Protein AF-A0A930SGA6-F1 (afdb_monomer_lite)

Foldseek 3Di:
DPPDDDDDPDDDDDDPPPPPDDDDDDPQWAAPDDPPDDDDPPPDDGTDDDDD

pLDDT: mean 77.77, std 13.15, range [50.16, 93.0]

Radius of gyration: 17.84 Å; chains: 1; bounding box: 40×18×46 Å

Sequence (52 aa):
DLDSELERGQLYGMIKFGSCTELYMDKNVELFVEKGQHITGGDTVIGRLRHE

Secondary structure (DSSP, 8-state):
--SPPPPTT-------TT--------TT-EE---TT----TTTS--EEPPP-

Structure (mmCIF, N/CA/C/O backbone):
data_AF-A0A930SGA6-F1
#
_entry.id   AF-A0A930SGA6-F1
#
loop_
_atom_site.group_PDB
_atom_site.id
_atom_site.type_symbol
_atom_site.label_atom_id
_atom_site.label_alt_id
_atom_site.label_comp_id
_atom_site.l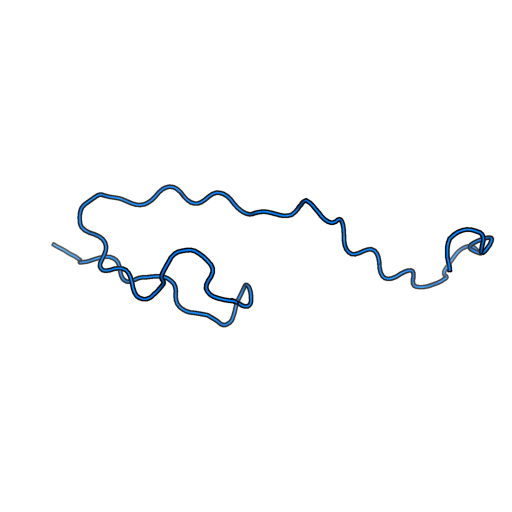abel_asym_id
_atom_site.label_entity_id
_atom_site.label_seq_id
_atom_site.pdbx_PDB_ins_code
_atom_site.Cartn_x
_atom_site.Cartn_y
_atom_site.Cartn_z
_atom_site.occupancy
_atom_site.B_iso_or_equiv
_atom_site.auth_seq_id
_atom_site.auth_comp_id
_atom_site.auth_asym_id
_atom_site.auth_atom_id
_atom_site.pdbx_PDB_model_num
ATOM 1 N N . ASP A 1 1 ? 17.259 -5.041 -22.754 1.00 55.25 1 ASP A N 1
ATOM 2 C CA . ASP A 1 1 ? 15.992 -4.789 -22.035 1.00 55.25 1 ASP A CA 1
ATOM 3 C C . ASP A 1 1 ? 15.587 -3.323 -21.854 1.00 55.25 1 ASP A C 1
A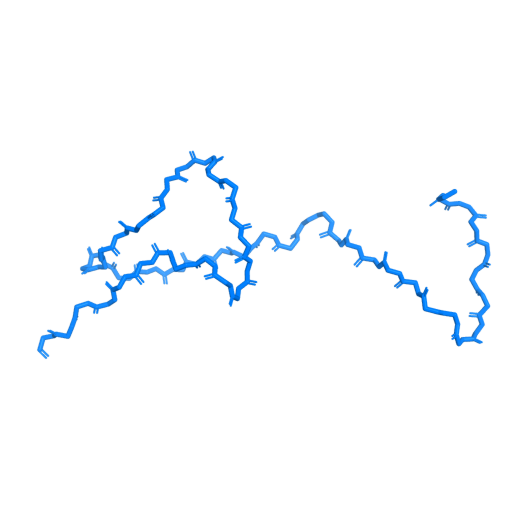TOM 5 O O . ASP A 1 1 ? 14.473 -3.104 -21.400 1.00 55.25 1 ASP A O 1
ATOM 9 N N . LEU A 1 2 ? 16.377 -2.322 -22.283 1.00 51.72 2 LEU A N 1
ATOM 10 C CA . LEU A 1 2 ? 15.882 -0.937 -22.445 1.00 51.72 2 LEU A CA 1
ATOM 11 C C . LEU A 1 2 ? 15.975 -0.373 -23.880 1.00 51.72 2 LEU A C 1
ATOM 13 O O . LEU A 1 2 ? 15.356 0.650 -24.140 1.00 51.72 2 LEU A O 1
ATOM 17 N N . ASP A 1 3 ? 16.660 -1.058 -24.805 1.00 56.94 3 ASP A N 1
ATOM 18 C CA . ASP A 1 3 ? 16.912 -0.588 -26.185 1.00 56.94 3 ASP A CA 1
ATOM 19 C C . ASP A 1 3 ? 16.344 -1.529 -27.267 1.00 56.94 3 ASP A C 1
ATOM 21 O O . ASP A 1 3 ? 16.856 -1.616 -28.381 1.00 56.94 3 ASP A O 1
ATOM 25 N N . SER A 1 4 ? 15.302 -2.293 -26.943 1.00 69.31 4 SER A N 1
ATOM 26 C CA . SER A 1 4 ? 14.658 -3.178 -27.918 1.00 69.31 4 SER A CA 1
ATOM 27 C C . SER A 1 4 ? 13.679 -2.369 -28.778 1.00 69.31 4 SER A C 1
ATOM 29 O O . SER A 1 4 ? 12.697 -1.848 -28.247 1.00 69.31 4 SER A O 1
ATOM 31 N N . GLU A 1 5 ? 13.902 -2.271 -30.093 1.00 77.44 5 GLU A N 1
ATOM 32 C CA . GLU A 1 5 ? 12.911 -1.683 -31.006 1.00 77.44 5 GLU A CA 1
ATOM 33 C C . GLU A 1 5 ? 11.640 -2.548 -31.020 1.00 77.44 5 GLU A C 1
ATOM 35 O O . GLU A 1 5 ? 11.679 -3.748 -31.304 1.00 77.44 5 GLU A O 1
ATOM 40 N N . LEU A 1 6 ? 10.500 -1.955 -30.650 1.00 75.38 6 LEU A N 1
ATOM 41 C CA . LEU A 1 6 ? 9.232 -2.674 -30.558 1.00 75.38 6 LEU A CA 1
ATOM 42 C C . LEU A 1 6 ? 8.476 -2.627 -31.889 1.00 75.38 6 LEU A C 1
ATOM 44 O O . LEU A 1 6 ? 8.109 -1.556 -32.371 1.00 75.38 6 LEU A O 1
ATOM 48 N N . GLU A 1 7 ? 8.171 -3.797 -32.447 1.00 82.75 7 GLU A N 1
ATOM 49 C CA . GLU A 1 7 ? 7.336 -3.915 -33.642 1.00 82.75 7 GLU A CA 1
ATOM 50 C C . GLU A 1 7 ? 5.835 -3.770 -33.341 1.00 82.75 7 GLU A C 1
ATOM 52 O O . GLU A 1 7 ? 5.342 -4.043 -32.239 1.00 82.75 7 GLU A O 1
ATOM 57 N N . ARG A 1 8 ? 5.070 -3.353 -34.356 1.00 77.88 8 ARG A N 1
ATOM 58 C CA . ARG A 1 8 ? 3.616 -3.182 -34.250 1.00 77.88 8 ARG A CA 1
ATOM 59 C C . ARG A 1 8 ? 2.946 -4.532 -33.969 1.00 77.88 8 ARG A C 1
ATOM 61 O O . ARG A 1 8 ? 3.028 -5.441 -34.784 1.00 77.88 8 ARG A O 1
ATOM 68 N N . GLY A 1 9 ? 2.237 -4.629 -32.843 1.00 82.75 9 GLY A N 1
ATOM 69 C CA . GLY A 1 9 ? 1.565 -5.861 -32.402 1.00 82.75 9 GLY A CA 1
ATOM 70 C C . GLY A 1 9 ? 2.343 -6.669 -31.359 1.00 82.75 9 GLY A C 1
ATOM 71 O O . GLY A 1 9 ? 1.833 -7.675 -30.872 1.00 82.75 9 GLY A O 1
ATOM 72 N N . GLN A 1 10 ? 3.540 -6.223 -30.971 1.00 78.81 10 GLN A N 1
ATOM 73 C CA . GLN A 1 10 ? 4.321 -6.871 -29.925 1.00 78.81 10 GLN A CA 1
ATOM 74 C C . GLN A 1 10 ? 3.771 -6.544 -28.526 1.00 78.81 10 GLN A C 1
ATOM 76 O O . GLN A 1 10 ? 3.542 -5.384 -28.179 1.00 78.81 10 GLN A O 1
ATOM 81 N N . LEU A 1 11 ? 3.573 -7.583 -27.711 1.00 65.94 11 LEU A N 1
ATOM 82 C CA . LEU A 1 11 ? 3.189 -7.458 -26.305 1.00 65.94 11 LEU A CA 1
ATOM 83 C C . LEU A 1 11 ? 4.390 -6.962 -25.491 1.00 65.94 11 LEU A C 1
ATOM 85 O O . LEU A 1 11 ? 5.324 -7.714 -25.227 1.00 65.94 11 LEU A O 1
ATOM 89 N N . TYR A 1 12 ? 4.352 -5.695 -25.084 1.00 74.44 12 TYR A N 1
ATOM 90 C CA . TYR A 1 12 ? 5.328 -5.115 -24.167 1.00 74.44 12 TYR A CA 1
ATOM 91 C C . TYR A 1 12 ? 4.735 -5.018 -22.757 1.00 74.44 12 TYR A C 1
ATOM 93 O O . TYR A 1 12 ? 3.752 -4.310 -22.527 1.00 74.44 12 TYR A O 1
ATOM 101 N N . GLY A 1 13 ? 5.328 -5.746 -21.809 1.00 61.94 13 GLY A N 1
ATOM 102 C CA . GLY A 1 13 ? 4.970 -5.684 -20.394 1.00 61.94 13 GLY A CA 1
ATOM 103 C C . GLY A 1 13 ? 5.602 -4.464 -19.733 1.00 61.94 13 GLY A C 1
ATOM 104 O O . GLY A 1 13 ? 6.749 -4.521 -19.302 1.00 61.94 13 GLY A O 1
ATOM 105 N N . MET A 1 14 ? 4.862 -3.358 -19.649 1.00 59.72 14 MET A N 1
ATOM 106 C CA . MET A 1 14 ? 5.311 -2.157 -18.944 1.00 59.72 14 MET A CA 1
ATOM 107 C C . MET A 1 14 ? 4.767 -2.151 -17.517 1.00 59.72 14 MET A C 1
ATOM 109 O O . MET A 1 14 ? 3.570 -1.959 -17.307 1.00 59.72 14 MET A O 1
ATOM 113 N N . ILE A 1 15 ? 5.645 -2.292 -16.525 1.00 55.59 15 ILE A N 1
ATOM 114 C CA . ILE A 1 15 ? 5.308 -1.949 -15.142 1.00 55.59 15 ILE A CA 1
ATOM 115 C C . ILE A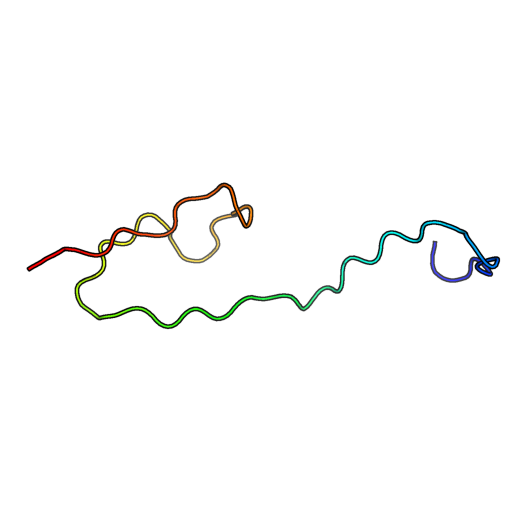 1 15 ? 5.833 -0.541 -14.893 1.00 55.59 15 ILE A C 1
ATOM 117 O O . ILE A 1 15 ? 7.036 -0.315 -14.763 1.00 55.59 15 ILE A O 1
ATOM 121 N N . LYS A 1 16 ? 4.924 0.435 -14.856 1.00 56.53 16 LYS A N 1
ATOM 122 C CA . LYS A 1 16 ? 5.271 1.812 -14.509 1.00 56.53 16 LYS A CA 1
ATOM 123 C C . LYS A 1 16 ? 5.548 1.866 -13.005 1.00 56.53 16 LYS A C 1
ATOM 125 O O . LYS A 1 16 ? 4.612 1.934 -12.209 1.00 56.53 16 LYS A O 1
ATOM 130 N N . PHE A 1 17 ? 6.824 1.822 -12.617 1.00 50.16 17 PHE A N 1
ATOM 131 C CA . PHE A 1 17 ? 7.260 2.091 -11.243 1.00 50.16 17 PHE A CA 1
ATOM 132 C C . PHE A 1 17 ? 6.781 3.496 -10.847 1.00 50.16 17 PHE A C 1
ATOM 134 O O . PHE A 1 17 ? 7.336 4.502 -11.280 1.00 50.16 17 PHE A O 1
ATOM 141 N N . GLY A 1 18 ? 5.665 3.552 -10.117 1.00 51.50 18 GLY A N 1
ATOM 142 C CA . GLY A 1 18 ? 4.897 4.776 -9.886 1.00 51.50 18 GLY A CA 1
ATOM 143 C C . GLY A 1 18 ? 3.377 4.589 -9.842 1.00 51.50 18 GLY A C 1
ATOM 144 O O . GLY A 1 18 ? 2.677 5.542 -9.523 1.00 51.50 18 GLY A O 1
ATOM 145 N N . SER A 1 19 ? 2.833 3.391 -10.089 1.00 60.91 19 SER A N 1
ATOM 146 C CA . SER A 1 19 ? 1.403 3.089 -9.874 1.00 60.91 19 SER A CA 1
ATOM 147 C C . SER A 1 19 ? 1.020 2.958 -8.387 1.00 60.91 19 SER A C 1
ATOM 149 O O . SER A 1 19 ? 0.188 2.122 -8.025 1.00 60.91 19 SER A O 1
ATOM 151 N N . CYS A 1 20 ? 1.660 3.739 -7.512 1.00 65.75 20 CYS A N 1
ATOM 152 C CA . CYS A 1 20 ? 1.316 3.794 -6.099 1.00 65.75 20 CYS A CA 1
ATOM 153 C C . CYS A 1 20 ? -0.126 4.297 -5.998 1.00 65.75 20 CYS A C 1
ATOM 155 O O . CYS A 1 20 ? -0.422 5.426 -6.384 1.00 65.75 20 CYS A O 1
ATOM 157 N N . THR A 1 21 ? -1.038 3.427 -5.571 1.00 68.44 21 THR A N 1
ATOM 158 C CA . THR A 1 21 ? -2.441 3.797 -5.390 1.00 68.44 21 THR A CA 1
ATOM 159 C C . THR A 1 21 ? -2.579 4.421 -4.010 1.00 68.44 21 THR A C 1
ATOM 161 O O . THR A 1 21 ? -2.426 3.735 -3.001 1.00 68.44 21 THR A O 1
ATOM 164 N N . GLU A 1 22 ? -2.848 5.722 -3.962 1.00 76.31 22 GLU A N 1
ATOM 165 C CA . GLU A 1 22 ? -3.195 6.417 -2.724 1.00 76.31 22 GLU A CA 1
ATOM 166 C C . GLU A 1 22 ? -4.669 6.158 -2.401 1.00 76.31 22 GLU A C 1
ATOM 168 O O . GLU A 1 22 ? -5.548 6.345 -3.243 1.00 76.31 22 GLU A O 1
ATOM 173 N N . LEU A 1 23 ? -4.944 5.692 -1.183 1.00 77.44 23 LEU A N 1
ATOM 174 C CA . LEU A 1 23 ? -6.288 5.329 -0.742 1.00 77.44 23 LEU A CA 1
ATOM 175 C C . LEU A 1 23 ? -6.694 6.207 0.437 1.00 77.44 23 LEU A C 1
ATOM 177 O O . LEU A 1 23 ? -6.020 6.232 1.465 1.00 77.44 23 LEU A O 1
ATOM 181 N N . TYR A 1 24 ? -7.824 6.897 0.294 1.00 82.81 24 TYR A N 1
ATOM 182 C CA . TYR A 1 24 ? -8.466 7.625 1.384 1.00 82.81 24 TYR A CA 1
ATOM 183 C C . TYR A 1 24 ? -9.495 6.712 2.048 1.00 82.81 24 TYR A C 1
ATOM 185 O O . TYR A 1 24 ? -10.379 6.178 1.379 1.00 82.81 24 TYR A O 1
ATOM 193 N N . MET A 1 25 ? -9.375 6.526 3.359 1.00 83.88 25 MET A N 1
ATOM 194 C CA . MET A 1 25 ? -10.276 5.693 4.156 1.00 83.88 25 MET A CA 1
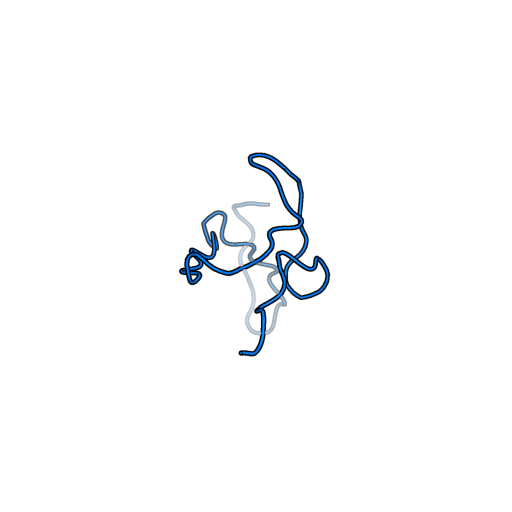ATOM 195 C C . MET A 1 25 ? -10.889 6.526 5.282 1.00 83.88 25 MET A C 1
ATOM 197 O O . MET A 1 25 ? -10.255 7.460 5.778 1.00 83.88 25 MET A O 1
ATOM 201 N N . ASP A 1 26 ? -12.111 6.187 5.690 1.00 83.94 26 ASP A N 1
ATOM 202 C CA . ASP A 1 26 ? -12.745 6.784 6.869 1.00 83.94 26 ASP A CA 1
ATOM 203 C C . ASP A 1 26 ? -11.996 6.372 8.155 1.00 83.94 26 ASP A C 1
ATOM 205 O O . ASP A 1 26 ? -11.315 5.346 8.203 1.00 83.94 26 ASP A O 1
ATOM 209 N N . LYS A 1 27 ? -12.130 7.149 9.232 1.00 84.69 27 LYS A N 1
ATOM 210 C CA . LYS A 1 27 ? -11.468 6.888 10.521 1.00 84.69 27 LYS A CA 1
ATOM 211 C C . LYS A 1 27 ? -11.948 5.601 11.194 1.00 84.69 27 LYS A C 1
ATOM 213 O O . LYS A 1 27 ? -11.240 5.065 12.040 1.00 84.69 27 LYS A O 1
ATOM 218 N N . ASN A 1 28 ? -13.129 5.114 10.818 1.00 88.88 28 ASN A N 1
ATOM 219 C CA . ASN A 1 28 ? -13.772 3.948 11.425 1.00 88.88 28 ASN A CA 1
ATOM 220 C C . ASN A 1 28 ? -13.422 2.618 10.729 1.00 88.88 28 ASN A C 1
ATOM 222 O O . ASN A 1 28 ? -14.023 1.585 11.032 1.00 88.88 28 ASN A O 1
ATOM 226 N N . VAL A 1 29 ? -12.474 2.629 9.788 1.00 91.62 29 VAL A N 1
ATOM 227 C CA . VAL A 1 29 ? -12.012 1.422 9.094 1.00 91.62 29 VAL A CA 1
ATOM 228 C C . VAL A 1 29 ? -11.069 0.618 9.980 1.00 91.62 29 VAL A C 1
ATOM 230 O O . VAL A 1 29 ? -10.129 1.146 10.570 1.00 91.62 29 VAL A O 1
ATOM 233 N N . GLU A 1 30 ? -11.294 -0.691 10.035 1.00 92.00 30 GLU A N 1
ATOM 234 C CA . GLU A 1 30 ? -10.349 -1.625 10.640 1.00 92.00 30 GLU A CA 1
ATOM 235 C C . GLU A 1 30 ? -9.284 -2.005 9.608 1.00 92.00 30 GLU A C 1
ATOM 237 O O . GLU A 1 30 ? -9.615 -2.591 8.578 1.00 92.00 30 GLU A O 1
ATOM 242 N N . LEU A 1 31 ? -8.025 -1.632 9.855 1.00 91.31 31 LEU A N 1
ATOM 243 C CA . LEU A 1 31 ? -6.898 -1.886 8.952 1.00 91.31 31 LEU A CA 1
ATOM 244 C C . LEU A 1 31 ? -6.283 -3.267 9.209 1.00 91.31 31 LEU A C 1
ATOM 246 O O . LEU A 1 31 ? -6.052 -3.641 10.356 1.00 91.31 31 LEU A O 1
ATOM 250 N N . PHE A 1 32 ? -5.956 -3.987 8.134 1.00 93.00 32 PHE A N 1
ATOM 251 C CA . PHE A 1 32 ? -5.285 -5.296 8.187 1.00 93.00 32 PHE A CA 1
ATOM 252 C C . PHE A 1 32 ? -3.859 -5.271 7.629 1.00 93.00 32 PHE A C 1
ATOM 254 O O . PHE A 1 32 ? -3.236 -6.322 7.482 1.00 93.00 32 PHE A O 1
ATOM 261 N N . VAL A 1 33 ? -3.349 -4.081 7.303 1.00 91.19 33 VAL A N 1
ATOM 262 C CA . VAL A 1 33 ? -2.018 -3.895 6.722 1.00 91.19 33 VAL A CA 1
ATOM 263 C C . VAL A 1 33 ? -1.180 -2.891 7.498 1.00 91.19 33 VAL A C 1
ATOM 265 O O . VAL A 1 33 ? -1.708 -2.010 8.180 1.00 91.19 33 VAL A O 1
ATOM 268 N N . GLU A 1 34 ? 0.138 -2.999 7.350 1.00 90.31 34 GLU A N 1
ATOM 269 C CA . GLU A 1 34 ? 1.119 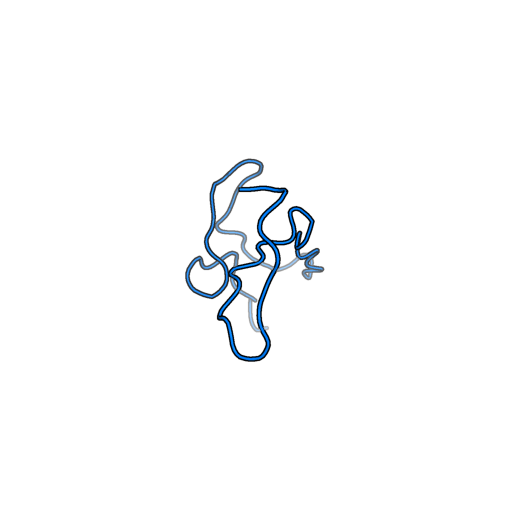-2.117 7.981 1.00 90.31 34 GLU A CA 1
ATOM 270 C C . GLU A 1 34 ? 2.080 -1.467 6.976 1.00 90.31 34 GLU A C 1
ATOM 272 O O . GLU A 1 34 ? 2.206 -1.866 5.815 1.00 90.31 34 GLU A O 1
ATOM 277 N N . LYS A 1 35 ? 2.772 -0.412 7.419 1.00 87.19 35 LYS A N 1
ATOM 278 C CA . LYS A 1 35 ? 3.722 0.313 6.568 1.00 87.19 35 LYS A CA 1
ATOM 279 C C . LYS A 1 35 ? 4.891 -0.589 6.179 1.00 87.19 35 LYS A C 1
ATOM 281 O O . LYS A 1 35 ? 5.549 -1.156 7.043 1.00 87.19 35 LYS A O 1
ATOM 286 N N . GLY A 1 36 ? 5.191 -0.641 4.882 1.00 86.69 36 GLY A N 1
ATOM 287 C CA . GLY A 1 36 ? 6.279 -1.458 4.336 1.00 86.69 36 GLY A CA 1
ATOM 288 C C . GLY A 1 36 ? 5.891 -2.910 4.052 1.00 86.69 36 GLY A C 1
ATOM 289 O O . GLY A 1 36 ? 6.716 -3.660 3.535 1.00 86.69 36 GLY A O 1
ATOM 290 N N . GLN A 1 37 ? 4.647 -3.304 4.333 1.00 86.81 37 GLN A N 1
ATOM 291 C CA . GLN A 1 37 ? 4.145 -4.617 3.960 1.00 86.81 37 GLN A CA 1
ATOM 292 C C . GLN A 1 37 ? 4.062 -4.755 2.437 1.00 86.81 37 GLN A C 1
ATOM 294 O O . GLN A 1 37 ? 3.566 -3.871 1.735 1.00 86.81 37 GLN A O 1
ATOM 299 N N . HIS A 1 38 ? 4.533 -5.889 1.924 1.00 87.50 38 HIS A N 1
ATOM 300 C CA . HIS A 1 38 ? 4.395 -6.231 0.515 1.00 87.50 38 HIS A CA 1
ATOM 301 C C . HIS A 1 38 ? 2.974 -6.746 0.249 1.00 87.50 38 HIS A C 1
ATOM 303 O O . HIS A 1 38 ? 2.563 -7.745 0.840 1.00 87.50 38 HIS A O 1
ATOM 309 N N . ILE A 1 39 ? 2.230 -6.074 -0.630 1.00 85.44 39 ILE A N 1
ATOM 310 C CA . ILE A 1 39 ? 0.828 -6.389 -0.940 1.00 85.44 39 ILE A CA 1
ATOM 311 C C . ILE A 1 39 ? 0.619 -6.550 -2.446 1.00 85.44 39 ILE A C 1
ATOM 313 O O . ILE A 1 39 ? 1.373 -5.998 -3.247 1.00 85.44 39 ILE A O 1
ATOM 317 N N . THR A 1 40 ? -0.439 -7.265 -2.826 1.00 86.38 40 THR A N 1
ATOM 318 C CA . THR A 1 40 ? -0.845 -7.436 -4.226 1.00 86.38 40 THR A CA 1
ATOM 319 C C . THR A 1 40 ? -2.228 -6.831 -4.442 1.00 86.38 40 THR A C 1
ATOM 321 O O . THR A 1 40 ? -3.194 -7.191 -3.764 1.00 86.38 40 THR A O 1
ATOM 324 N N . GLY A 1 41 ? -2.331 -5.895 -5.390 1.00 83.06 41 GLY A N 1
ATOM 325 C CA . GLY A 1 41 ? -3.599 -5.256 -5.742 1.00 83.06 41 GLY A CA 1
ATOM 326 C C . GLY A 1 41 ? -4.608 -6.269 -6.286 1.00 83.06 41 GLY A C 1
ATOM 327 O O . GLY A 1 41 ? -4.271 -7.080 -7.142 1.00 83.06 41 GLY A O 1
ATOM 328 N N . GLY A 1 42 ? -5.843 -6.218 -5.785 1.00 85.12 42 GLY A N 1
ATOM 329 C CA . GLY A 1 42 ? -6.910 -7.154 -6.162 1.00 85.12 42 GLY A CA 1
ATOM 330 C C . GLY A 1 42 ? -6.915 -8.480 -5.394 1.00 85.12 42 GLY A C 1
ATOM 331 O O . GLY A 1 42 ? -7.845 -9.256 -5.579 1.00 85.12 42 GLY A O 1
ATOM 332 N N . ASP A 1 43 ? -5.935 -8.719 -4.520 1.00 90.25 43 ASP A N 1
ATOM 333 C CA . ASP A 1 43 ? -5.835 -9.946 -3.717 1.00 90.25 43 ASP A CA 1
ATOM 334 C C . ASP A 1 43 ? -5.724 -9.639 -2.215 1.00 90.25 43 ASP A C 1
ATOM 336 O O . ASP A 1 43 ? -6.482 -10.151 -1.393 1.00 90.25 43 ASP A O 1
ATOM 340 N N . THR A 1 44 ? -4.830 -8.723 -1.833 1.00 89.69 44 THR A N 1
ATOM 341 C CA . THR A 1 44 ? -4.631 -8.378 -0.422 1.00 89.69 44 THR A CA 1
ATOM 342 C C . THR A 1 44 ? -5.766 -7.502 0.116 1.00 89.69 44 THR A C 1
ATOM 344 O O . THR A 1 44 ? -5.981 -6.380 -0.346 1.00 89.69 44 THR A O 1
ATOM 347 N N . VAL A 1 45 ? -6.459 -7.981 1.154 1.00 91.81 45 VAL A N 1
ATOM 348 C CA . VAL A 1 45 ? -7.461 -7.195 1.889 1.00 91.81 45 VAL A CA 1
ATOM 349 C C . VAL A 1 45 ? -6.755 -6.193 2.805 1.00 91.81 45 VAL A C 1
ATOM 351 O O . VAL A 1 45 ? -6.081 -6.582 3.752 1.00 91.81 45 VAL A O 1
ATOM 354 N N . ILE A 1 46 ? -6.937 -4.897 2.548 1.00 92.31 46 ILE A N 1
ATOM 355 C CA . ILE A 1 46 ? -6.271 -3.817 3.302 1.00 92.31 46 ILE A CA 1
ATOM 356 C C . ILE A 1 46 ? -7.050 -3.344 4.538 1.00 92.31 46 ILE A C 1
ATOM 358 O O . ILE A 1 46 ? -6.468 -2.791 5.469 1.00 92.31 46 ILE A O 1
ATOM 362 N N . GLY A 1 47 ? -8.363 -3.566 4.568 1.00 91.81 47 GLY A N 1
ATOM 363 C CA . GLY A 1 47 ? -9.204 -3.188 5.695 1.00 91.81 47 GLY A CA 1
ATOM 364 C C . GLY A 1 47 ? -10.679 -3.505 5.477 1.00 91.81 47 GLY A C 1
ATOM 365 O O . GLY A 1 47 ? -11.088 -3.921 4.390 1.00 91.81 47 GLY A O 1
ATOM 366 N N . ARG A 1 48 ? -11.484 -3.319 6.524 1.00 91.31 48 ARG A N 1
ATOM 367 C CA . ARG A 1 48 ? -12.934 -3.549 6.518 1.00 91.31 48 ARG A CA 1
ATOM 368 C C . ARG A 1 48 ? -13.677 -2.300 6.983 1.00 91.3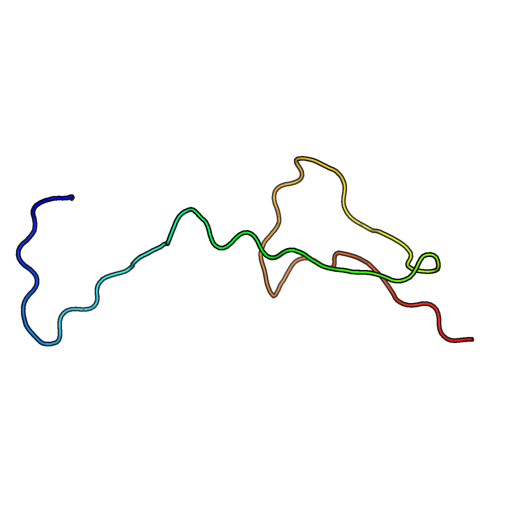1 48 ARG A C 1
ATOM 370 O O . ARG A 1 48 ? -13.405 -1.772 8.060 1.00 91.31 48 ARG A O 1
ATOM 377 N N . LEU A 1 49 ? -14.648 -1.864 6.179 1.00 90.44 49 LEU A N 1
ATOM 378 C CA . LEU A 1 49 ? -15.596 -0.826 6.576 1.00 90.44 49 LEU A CA 1
ATOM 379 C C . LEU A 1 49 ? -16.552 -1.407 7.623 1.00 90.44 49 LEU A C 1
ATOM 381 O O . LEU A 1 49 ? -17.114 -2.486 7.419 1.00 90.44 49 LEU A O 1
ATOM 385 N N . ARG A 1 50 ? -16.736 -0.706 8.741 1.00 81.94 50 ARG A N 1
ATOM 386 C CA . ARG A 1 50 ? -17.773 -1.047 9.716 1.00 81.94 50 ARG A CA 1
ATOM 387 C C . ARG A 1 50 ? -19.078 -0.411 9.247 1.00 81.94 50 ARG A C 1
ATOM 389 O O . ARG A 1 50 ? -19.116 0.792 9.019 1.00 81.94 50 ARG A O 1
ATOM 396 N N . HIS A 1 51 ? -20.108 -1.227 9.050 1.00 68.19 51 HIS A N 1
ATOM 397 C CA . HIS A 1 51 ? -21.465 -0.721 8.875 1.00 68.19 51 HIS A CA 1
ATOM 398 C C . HIS A 1 51 ? -21.989 -0.289 10.246 1.00 68.19 51 HIS A C 1
ATOM 400 O O . HIS A 1 51 ? -21.943 -1.085 11.186 1.00 68.19 51 HIS A O 1
ATOM 406 N N . GLU A 1 52 ? -22.441 0.960 10.344 1.00 61.56 52 GLU A N 1
ATOM 407 C CA . GLU A 1 52 ? -23.392 1.383 11.380 1.00 61.56 52 GLU A CA 1
ATOM 408 C C . GLU A 1 52 ? -24.807 0.918 11.018 1.00 61.56 52 GLU A C 1
ATOM 410 O O . GLU A 1 52 ? -25.132 0.902 9.803 1.00 61.56 52 GLU A O 1
#